Protein AF-A0A508T4A1-F1 (afdb_monomer_lite)

Radius of gyration: 16.82 Å; chains: 1; bounding box: 29×43×36 Å

Sequence (96 aa):
MKVVLEISLTREGRLVEQPSVSPESSATASDYAQAYQKSALRALTECQPYTLPAEYYEQWKHFMPIFVELPAPPKEKGKPGTGLFDTRTPSICRGC

InterPro domains:
  IPR014587 Uncharacterised conserved protein UCP034077 [PF27683] (1-52)

Foldseek 3Di:
DKWKWKFFADLQQATPDQIDTDPPGPQDPDPVSVVVNVVVSVLSNQQPRQDDDSVCCVVVRIDIDMDDDDDDDPPPPDDPPPDDPPPPDPDSRPDD

Secondary structure (DSSP, 8-state):
-EEEEEEEB-TTS-BSS--EE-TT----SSHHHHHHHHHHHHHHHHTPSP---GGGHHHHSEE--EEE-PPPPP------------TTS--TTTT-

Structure (mmCIF, N/CA/C/O backbone):
data_AF-A0A508T4A1-F1
#
_entry.id   AF-A0A508T4A1-F1
#
loop_
_atom_site.group_PDB
_atom_site.id
_atom_site.type_symbol
_atom_site.label_atom_id
_atom_site.label_alt_id
_atom_site.label_comp_id
_atom_site.label_asym_id
_atom_site.label_entity_id
_atom_site.label_seq_id
_atom_site.pdbx_PDB_ins_code
_atom_site.Cartn_x
_atom_site.Cartn_y
_atom_site.Cartn_z
_atom_site.occupancy
_atom_site.B_iso_or_equiv
_atom_site.auth_seq_id
_atom_site.auth_comp_id
_atom_site.auth_asym_id
_atom_site.auth_atom_id
_atom_site.pdbx_PDB_model_num
ATOM 1 N N . MET A 1 1 ? 14.545 -6.471 -7.159 1.00 84.69 1 MET A N 1
ATOM 2 C CA . MET A 1 1 ? 14.248 -5.042 -6.880 1.00 84.69 1 MET A CA 1
ATOM 3 C C . MET A 1 1 ? 13.472 -4.908 -5.569 1.00 84.69 1 MET A C 1
ATOM 5 O O . MET A 1 1 ? 12.748 -5.841 -5.238 1.00 84.69 1 MET A O 1
ATOM 9 N N . LYS A 1 2 ? 13.610 -3.794 -4.829 1.00 90.31 2 LYS A N 1
ATOM 10 C CA . LYS A 1 2 ? 12.857 -3.506 -3.590 1.00 90.31 2 LYS A CA 1
ATOM 11 C C . LYS A 1 2 ? 12.190 -2.130 -3.693 1.00 90.31 2 LYS A C 1
ATOM 13 O O . LYS A 1 2 ? 12.889 -1.145 -3.915 1.00 90.31 2 LYS A O 1
ATOM 18 N N . VAL A 1 3 ? 10.874 -2.071 -3.491 1.00 92.75 3 VAL A N 1
ATOM 19 C CA . VAL A 1 3 ? 10.095 -0.829 -3.370 1.00 92.75 3 VAL A CA 1
ATOM 20 C C . VAL A 1 3 ? 9.506 -0.757 -1.969 1.00 92.75 3 VAL A C 1
ATOM 22 O O . VAL A 1 3 ? 8.800 -1.671 -1.551 1.00 92.75 3 VAL A O 1
ATOM 25 N N . VAL A 1 4 ? 9.816 0.314 -1.242 1.00 94.62 4 VAL A N 1
ATOM 26 C CA . VAL A 1 4 ? 9.230 0.605 0.073 1.00 94.62 4 VAL A CA 1
ATOM 27 C C . VAL A 1 4 ? 8.230 1.730 -0.114 1.00 94.62 4 VAL A C 1
ATOM 29 O O . VAL A 1 4 ? 8.581 2.773 -0.666 1.00 94.62 4 VAL A O 1
ATOM 32 N N . LEU A 1 5 ? 6.992 1.503 0.307 1.00 94.69 5 LEU A N 1
ATOM 33 C CA . LEU A 1 5 ? 5.947 2.521 0.289 1.00 94.69 5 LEU A CA 1
AT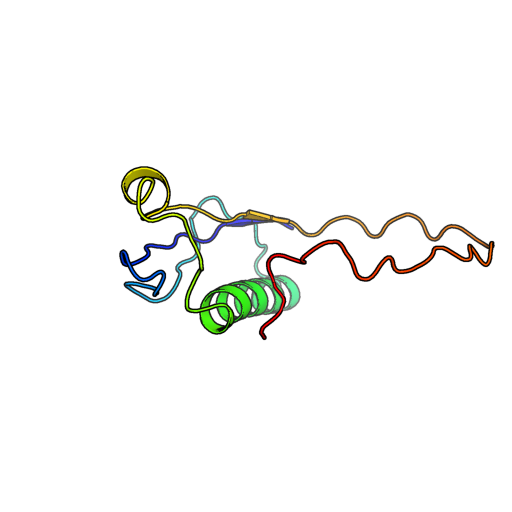OM 34 C C . LEU A 1 5 ? 5.627 2.914 1.723 1.00 94.69 5 LEU A C 1
ATOM 36 O O . LEU A 1 5 ? 5.717 2.075 2.610 1.00 94.69 5 LEU A O 1
ATOM 40 N N . GLU A 1 6 ? 5.267 4.166 1.943 1.00 95.75 6 GLU A N 1
ATOM 41 C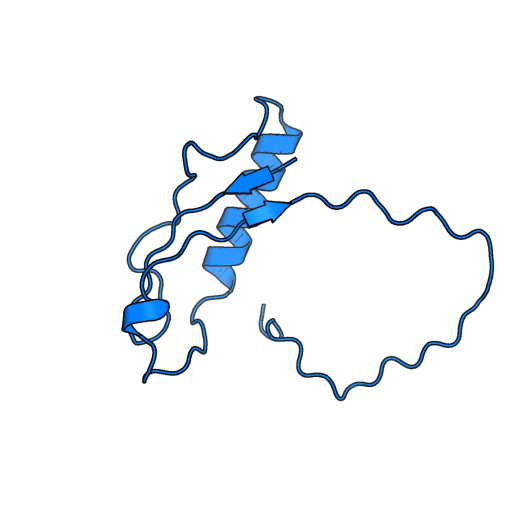 CA . GLU A 1 6 ? 4.804 4.670 3.231 1.00 95.75 6 GLU A CA 1
ATOM 42 C C . GLU A 1 6 ? 3.301 4.926 3.129 1.00 95.75 6 GLU A C 1
ATOM 44 O O . GLU A 1 6 ? 2.838 5.579 2.186 1.00 95.75 6 GLU A O 1
ATOM 49 N N . ILE A 1 7 ? 2.528 4.347 4.056 1.00 95.44 7 ILE A N 1
ATOM 50 C CA . ILE A 1 7 ? 1.074 4.507 4.084 1.00 95.44 7 ILE A CA 1
ATOM 51 C C . ILE A 1 7 ? 0.540 4.789 5.478 1.00 95.44 7 ILE A C 1
ATOM 53 O O . ILE A 1 7 ? 0.986 4.222 6.476 1.00 95.44 7 ILE A O 1
ATOM 57 N N . SER A 1 8 ? -0.490 5.629 5.495 1.00 96.25 8 SER A N 1
ATOM 58 C CA . SER A 1 8 ? -1.273 5.970 6.675 1.00 96.25 8 SER A CA 1
ATOM 59 C C . SER A 1 8 ? -2.735 5.601 6.432 1.00 96.25 8 SER A C 1
ATOM 61 O O . SER A 1 8 ? -3.300 5.928 5.383 1.00 96.25 8 SER A O 1
ATOM 63 N N . LEU A 1 9 ? -3.347 4.907 7.390 1.00 96.06 9 LEU A N 1
ATOM 64 C CA . LEU A 1 9 ? -4.719 4.419 7.324 1.00 96.06 9 LEU A CA 1
ATOM 65 C C . LEU A 1 9 ? -5.602 5.060 8.396 1.00 96.06 9 LEU A C 1
ATOM 67 O O . LEU A 1 9 ? -5.176 5.290 9.526 1.00 96.06 9 LEU A O 1
ATOM 71 N N . THR A 1 10 ? -6.862 5.296 8.048 1.00 95.94 10 THR A N 1
ATOM 72 C CA . THR A 1 10 ? -7.929 5.635 8.986 1.00 95.94 10 THR A CA 1
ATOM 73 C C . THR A 1 10 ? -8.344 4.401 9.791 1.00 95.94 10 THR A C 1
ATOM 75 O O . THR A 1 10 ? -8.022 3.265 9.430 1.00 95.94 10 THR A O 1
ATOM 78 N N . ARG A 1 11 ? -9.110 4.593 10.872 1.00 94.31 11 ARG A N 1
ATOM 79 C CA . ARG A 1 11 ? -9.601 3.481 11.709 1.00 94.31 11 ARG A CA 1
ATOM 80 C C . ARG A 1 11 ? -10.530 2.528 10.944 1.00 94.31 11 ARG A C 1
ATOM 82 O O . ARG A 1 11 ? -10.663 1.369 11.316 1.00 94.31 11 ARG A O 1
ATOM 89 N N . GLU A 1 12 ? -11.127 2.998 9.856 1.00 93.38 12 GLU A N 1
ATOM 90 C CA . GLU A 1 12 ? -11.987 2.237 8.946 1.00 93.38 12 GLU A CA 1
ATOM 91 C C . GLU A 1 12 ? -11.189 1.509 7.848 1.00 93.38 12 GLU A C 1
ATOM 93 O O . GLU A 1 12 ? -11.780 0.927 6.939 1.00 93.38 12 GLU A O 1
ATOM 98 N N . GLY A 1 13 ? -9.853 1.576 7.892 1.00 93.25 13 GLY A N 1
ATOM 99 C CA . GLY A 1 13 ? -8.977 0.930 6.920 1.00 93.25 13 GLY A CA 1
ATOM 100 C C . GLY A 1 13 ? -8.924 1.644 5.569 1.00 93.25 13 GLY A C 1
ATOM 101 O O . GLY A 1 13 ? -8.647 1.007 4.555 1.00 93.25 13 GLY A O 1
ATOM 102 N N . ARG A 1 14 ? -9.201 2.951 5.503 1.00 95.62 14 ARG A N 1
ATOM 103 C CA . ARG A 1 14 ? -9.028 3.751 4.275 1.00 95.62 14 ARG A CA 1
ATOM 104 C C . ARG A 1 14 ? -7.714 4.513 4.304 1.00 95.62 14 ARG A C 1
ATOM 106 O O . ARG A 1 14 ? -7.178 4.761 5.369 1.00 95.62 14 ARG A O 1
ATOM 113 N N . LEU A 1 15 ? -7.170 4.856 3.145 1.00 95.69 15 LEU A N 1
ATOM 114 C CA . LEU A 1 15 ? -5.938 5.623 3.039 1.00 95.69 15 LEU A CA 1
ATOM 115 C C . LEU A 1 15 ? -6.262 7.057 3.439 1.00 95.69 15 LEU A C 1
ATOM 117 O O . LEU A 1 15 ? -7.238 7.631 2.958 1.00 95.69 15 LEU A O 1
ATOM 121 N N . VAL A 1 16 ? -5.453 7.612 4.335 1.00 96.31 16 VAL A N 1
ATOM 122 C CA . VAL A 1 16 ? -5.542 9.032 4.699 1.00 96.31 16 VAL A CA 1
ATOM 123 C C . VAL A 1 16 ? -5.123 9.893 3.508 1.00 96.31 16 VAL A C 1
ATOM 125 O O . VAL A 1 16 ? -5.732 10.921 3.226 1.00 96.31 16 VAL A O 1
ATOM 128 N N . GLU A 1 17 ? -4.101 9.437 2.790 1.00 93.88 17 GLU A N 1
ATOM 129 C CA . GLU A 1 17 ? -3.503 10.111 1.647 1.00 93.88 17 GLU A CA 1
ATOM 130 C C . GLU A 1 17 ? -2.960 9.100 0.632 1.00 93.88 17 GLU A C 1
ATOM 132 O O . GLU A 1 17 ? -2.924 7.891 0.878 1.00 93.88 17 GLU A O 1
ATOM 137 N N . GLN A 1 18 ? -2.546 9.593 -0.534 1.00 92.38 18 GLN A N 1
ATOM 138 C CA . GLN A 1 18 ? -1.942 8.749 -1.558 1.00 92.38 18 GLN A CA 1
ATOM 139 C C . GLN A 1 18 ? -0.640 8.122 -1.017 1.00 92.38 18 GLN A C 1
ATOM 141 O O . GLN A 1 18 ? 0.191 8.854 -0.480 1.00 92.38 18 GLN A O 1
ATOM 146 N N . PRO A 1 19 ? -0.416 6.805 -1.193 1.00 94.06 19 PRO A N 1
ATOM 147 C CA . PRO A 1 19 ? 0.835 6.168 -0.801 1.00 94.06 19 PRO A CA 1
ATOM 148 C C . PRO A 1 19 ? 2.040 6.847 -1.452 1.00 94.06 19 PRO A C 1
ATOM 150 O O . PRO A 1 19 ? 2.028 7.121 -2.657 1.00 94.06 19 PRO A O 1
ATOM 153 N N . SER A 1 20 ? 3.089 7.081 -0.672 1.00 93.38 20 SER A N 1
ATOM 154 C CA . SER A 1 20 ? 4.334 7.684 -1.147 1.00 93.38 20 SER A CA 1
ATOM 155 C C . SER A 1 20 ? 5.453 6.644 -1.182 1.00 93.38 20 SER A C 1
ATOM 157 O O . SER A 1 20 ? 5.364 5.577 -0.573 1.00 93.38 20 SER A O 1
ATOM 159 N N . VAL A 1 21 ? 6.504 6.915 -1.955 1.00 92.94 21 VAL A N 1
ATOM 160 C CA . VAL A 1 21 ? 7.672 6.028 -2.027 1.00 92.94 21 VAL A CA 1
ATOM 161 C C . VAL A 1 21 ? 8.704 6.489 -1.017 1.00 92.94 21 VAL A C 1
ATOM 163 O O . VAL A 1 21 ? 9.154 7.631 -1.075 1.00 92.94 21 VAL A O 1
ATOM 166 N N . SER A 1 22 ? 9.091 5.587 -0.119 1.00 92.62 22 SER A N 1
ATOM 167 C CA . SER A 1 22 ? 10.102 5.860 0.897 1.00 92.62 22 SER A CA 1
ATOM 168 C C . SER A 1 22 ? 11.500 5.962 0.267 1.00 92.62 22 SER A C 1
ATOM 170 O O . SER A 1 22 ? 11.807 5.228 -0.684 1.00 92.62 22 SER A O 1
ATOM 172 N N . PRO A 1 23 ? 12.387 6.815 0.814 1.00 88.38 23 PRO A N 1
ATOM 173 C CA . PRO A 1 23 ? 13.786 6.900 0.391 1.00 88.38 23 PRO A CA 1
ATOM 174 C C . PRO A 1 23 ? 14.567 5.588 0.582 1.00 88.38 23 PRO A C 1
ATOM 176 O O . PRO A 1 23 ? 15.624 5.420 -0.016 1.00 88.38 23 PRO A O 1
ATOM 179 N N . GLU A 1 24 ? 14.055 4.634 1.369 1.00 87.94 24 GLU A N 1
ATOM 180 C CA . GLU A 1 24 ? 14.651 3.298 1.537 1.00 87.94 24 GLU A CA 1
ATOM 181 C C . GLU A 1 24 ? 14.398 2.343 0.353 1.00 87.94 24 GLU A C 1
ATOM 183 O O . GLU A 1 24 ? 14.860 1.192 0.348 1.00 87.94 24 GLU A O 1
ATOM 188 N N . SER A 1 25 ? 13.628 2.786 -0.642 1.00 87.38 25 SER A N 1
ATOM 189 C CA . SER A 1 25 ? 13.414 2.071 -1.898 1.00 87.38 25 SER A CA 1
ATOM 190 C C . SER A 1 25 ? 14.710 2.011 -2.714 1.00 87.38 25 SER A C 1
ATOM 192 O O . SER A 1 25 ? 15.380 3.020 -2.908 1.00 87.38 25 SER A O 1
ATOM 194 N N . SER A 1 26 ? 15.054 0.835 -3.246 1.00 84.81 26 SER A N 1
ATOM 195 C CA . SER A 1 26 ? 16.227 0.647 -4.119 1.00 84.81 26 SER A CA 1
ATOM 196 C C . SER A 1 26 ? 15.845 0.484 -5.593 1.00 84.81 26 SER A C 1
ATOM 198 O O . SER A 1 26 ? 16.565 -0.147 -6.372 1.00 84.81 26 SER A O 1
ATOM 200 N N . ALA A 1 27 ? 14.688 1.027 -5.985 1.00 73.06 27 ALA A N 1
ATOM 201 C CA . ALA A 1 27 ? 14.249 1.055 -7.374 1.00 73.06 27 ALA A CA 1
ATOM 202 C C . ALA A 1 27 ? 15.261 1.824 -8.241 1.00 73.06 27 ALA A C 1
ATOM 204 O O . ALA A 1 27 ? 15.579 2.983 -7.980 1.00 73.06 27 ALA A O 1
ATOM 205 N N . THR A 1 28 ? 15.786 1.172 -9.277 1.00 74.88 28 THR A N 1
ATOM 206 C CA . THR A 1 28 ? 16.658 1.815 -10.268 1.00 74.88 28 THR A CA 1
ATOM 207 C C . THR A 1 28 ? 15.829 2.706 -11.196 1.00 74.88 28 THR A C 1
ATOM 209 O O . THR A 1 28 ? 14.634 2.486 -11.356 1.00 74.88 28 THR A O 1
ATOM 212 N N . ALA A 1 29 ? 16.433 3.689 -11.868 1.00 77.38 29 ALA A N 1
ATOM 213 C CA . ALA A 1 29 ? 15.732 4.576 -12.810 1.00 77.38 29 ALA A CA 1
ATOM 214 C C . ALA A 1 29 ? 15.387 3.903 -14.163 1.00 77.38 29 ALA A C 1
ATOM 216 O O . ALA A 1 29 ? 15.515 4.517 -15.217 1.00 77.38 29 ALA A O 1
ATOM 217 N N . SER A 1 30 ? 15.000 2.625 -14.151 1.00 87.31 30 SER A N 1
ATOM 218 C CA . SER A 1 30 ? 14.581 1.887 -15.348 1.00 87.31 30 SER A CA 1
ATOM 219 C C . SER A 1 30 ? 13.067 1.975 -15.556 1.00 87.31 30 SER A C 1
ATOM 221 O O . SER A 1 30 ? 12.308 2.045 -14.587 1.00 87.31 30 SER A O 1
ATOM 223 N N . ASP A 1 31 ? 12.612 1.892 -16.808 1.00 90.12 31 ASP A N 1
ATOM 224 C CA . ASP A 1 31 ? 11.177 1.870 -17.139 1.00 90.12 31 ASP A CA 1
ATOM 225 C C . ASP A 1 31 ? 10.440 0.729 -16.424 1.00 90.12 31 ASP A C 1
ATOM 227 O O . ASP A 1 31 ? 9.325 0.896 -15.928 1.00 90.12 31 ASP A O 1
ATOM 231 N N . TYR A 1 32 ? 11.101 -0.426 -16.305 1.00 88.69 32 TYR A N 1
ATOM 232 C CA . TYR A 1 32 ? 10.586 -1.572 -15.562 1.00 88.69 32 TYR A CA 1
ATOM 233 C C . TYR A 1 32 ? 10.360 -1.246 -14.082 1.00 88.69 32 TYR A C 1
ATOM 235 O O . TYR A 1 32 ? 9.290 -1.521 -13.540 1.00 88.69 32 TYR A O 1
ATOM 243 N N . ALA A 1 33 ? 11.340 -0.618 -13.430 1.00 88.19 33 ALA A N 1
ATOM 244 C CA . ALA A 1 33 ? 11.230 -0.244 -12.026 1.00 88.19 33 ALA A CA 1
ATOM 245 C C . ALA A 1 33 ? 10.120 0.789 -11.787 1.00 88.19 33 ALA A C 1
ATOM 247 O O . ALA A 1 33 ? 9.371 0.670 -10.815 1.00 88.19 33 ALA A O 1
ATOM 248 N N . GLN A 1 34 ? 9.945 1.745 -12.705 1.00 90.88 34 GLN A N 1
ATOM 249 C CA . GLN A 1 34 ? 8.823 2.684 -12.653 1.00 90.88 34 GLN A CA 1
ATOM 250 C C . GLN A 1 34 ? 7.472 1.973 -12.797 1.00 90.88 34 GLN A C 1
ATOM 252 O O . GLN A 1 34 ? 6.531 2.284 -12.064 1.00 90.88 34 GLN A O 1
ATOM 257 N N . ALA A 1 35 ? 7.356 1.018 -13.724 1.00 92.38 35 ALA A N 1
ATOM 258 C CA . ALA A 1 35 ? 6.137 0.234 -13.903 1.00 92.38 35 ALA A CA 1
ATOM 259 C C . ALA A 1 35 ? 5.818 -0.607 -12.657 1.00 92.38 35 ALA A C 1
ATOM 261 O O . ALA A 1 35 ? 4.674 -0.628 -12.201 1.00 92.38 35 ALA A O 1
ATOM 262 N N . TYR A 1 36 ? 6.830 -1.233 -12.058 1.00 91.56 36 TYR A N 1
ATOM 263 C CA . TYR A 1 36 ? 6.682 -2.009 -10.830 1.00 91.56 36 TYR A CA 1
ATOM 264 C C . TYR A 1 36 ? 6.249 -1.141 -9.644 1.00 91.56 36 TYR A C 1
ATOM 266 O O . TYR A 1 36 ? 5.306 -1.487 -8.935 1.00 91.56 36 TYR A O 1
ATOM 274 N N . GLN A 1 37 ? 6.867 0.030 -9.472 1.00 92.50 37 GLN 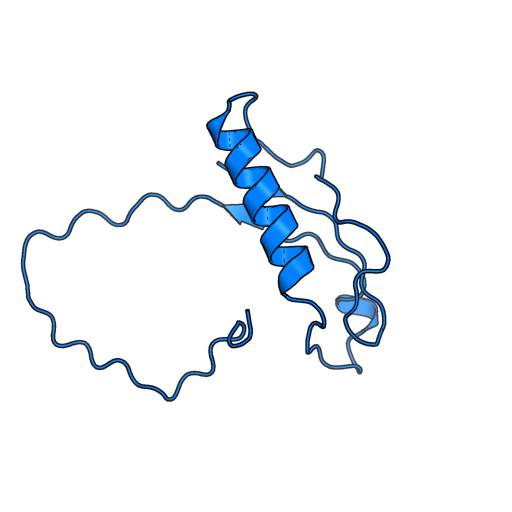A N 1
ATOM 275 C CA . GLN A 1 37 ? 6.462 1.008 -8.462 1.00 92.50 37 GLN A CA 1
ATOM 276 C C . GLN A 1 37 ? 5.004 1.449 -8.658 1.00 92.50 37 GLN A C 1
ATOM 278 O O . GLN A 1 37 ? 4.225 1.436 -7.707 1.00 92.50 37 GLN A O 1
ATOM 283 N N . LYS A 1 38 ? 4.606 1.794 -9.891 1.00 93.25 38 LYS A N 1
ATOM 284 C CA . LYS A 1 38 ? 3.213 2.149 -10.219 1.00 93.25 38 LYS A CA 1
ATOM 285 C C . LYS A 1 38 ? 2.249 1.003 -9.916 1.00 93.25 38 LYS A C 1
ATOM 287 O O . LYS A 1 38 ? 1.163 1.246 -9.397 1.00 93.25 38 LYS A O 1
ATOM 292 N N . SER A 1 39 ? 2.652 -0.236 -10.192 1.00 94.06 39 SER A N 1
ATOM 293 C CA . SER A 1 39 ? 1.862 -1.424 -9.862 1.00 94.06 39 SER A CA 1
ATOM 294 C C . SER A 1 39 ? 1.675 -1.587 -8.352 1.00 94.06 39 SER A C 1
ATOM 296 O O . SER A 1 39 ? 0.568 -1.888 -7.913 1.00 94.06 39 SER A O 1
ATOM 298 N N . ALA A 1 40 ? 2.719 -1.357 -7.552 1.00 93.44 40 ALA A N 1
ATOM 299 C CA . ALA A 1 40 ? 2.637 -1.431 -6.093 1.00 93.44 40 ALA A CA 1
ATOM 300 C C . ALA A 1 40 ? 1.709 -0.346 -5.513 1.00 93.44 40 ALA A C 1
ATOM 302 O O . ALA A 1 40 ? 0.843 -0.646 -4.691 1.00 93.44 40 ALA A O 1
ATOM 303 N N . LEU A 1 41 ? 1.821 0.896 -6.001 1.00 94.19 41 LEU A N 1
ATOM 304 C CA . LEU A 1 41 ? 0.928 2.000 -5.620 1.00 94.19 41 LEU A CA 1
ATOM 305 C C . LEU A 1 41 ? -0.540 1.698 -5.957 1.00 94.19 41 LEU A C 1
ATOM 307 O O . LEU A 1 41 ? -1.439 1.944 -5.147 1.00 94.19 41 LEU A O 1
ATOM 311 N N . ARG A 1 42 ? -0.779 1.135 -7.147 1.00 94.88 42 ARG A N 1
ATOM 312 C CA . ARG A 1 42 ? -2.109 0.721 -7.595 1.00 94.88 42 ARG A CA 1
ATOM 313 C C . ARG A 1 42 ? -2.690 -0.359 -6.688 1.00 94.88 42 ARG A C 1
ATOM 315 O O . ARG A 1 42 ? -3.810 -0.189 -6.221 1.00 94.88 42 ARG A O 1
ATOM 322 N N . ALA A 1 43 ? -1.917 -1.399 -6.375 1.00 94.38 43 ALA A N 1
ATOM 323 C CA . ALA A 1 43 ? -2.359 -2.471 -5.486 1.00 94.38 43 ALA A CA 1
ATOM 324 C C . ALA A 1 43 ? -2.804 -1.931 -4.116 1.00 94.38 43 ALA A C 1
ATOM 326 O O . ALA A 1 43 ? -3.871 -2.290 -3.632 1.00 94.38 43 ALA A O 1
ATOM 327 N N . LEU A 1 44 ? -2.044 -1.003 -3.520 1.00 94.00 44 LEU A N 1
ATOM 328 C CA . LEU A 1 44 ? -2.431 -0.396 -2.240 1.00 94.00 44 LEU A CA 1
ATOM 329 C C . LEU A 1 44 ? -3.709 0.453 -2.326 1.00 94.00 44 LEU A C 1
ATOM 331 O O . LEU A 1 44 ? -4.464 0.536 -1.356 1.00 94.00 44 LEU A O 1
ATOM 335 N N . THR A 1 45 ? -3.944 1.098 -3.466 1.00 93.38 45 THR A N 1
ATOM 336 C CA . THR A 1 45 ? -5.134 1.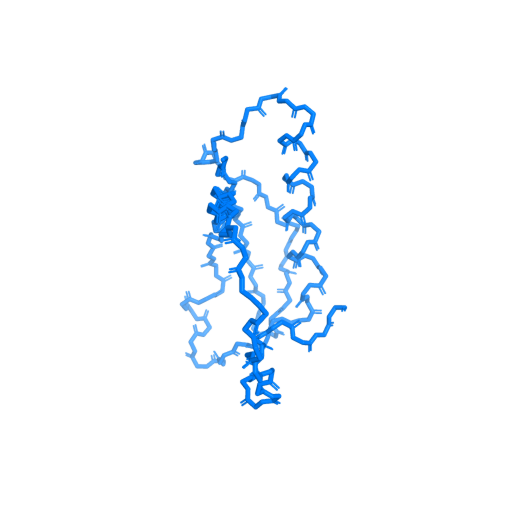932 -3.684 1.00 93.38 45 THR A CA 1
ATOM 337 C C . THR A 1 45 ? -6.374 1.074 -3.951 1.00 93.38 45 THR A C 1
ATOM 339 O O . THR A 1 45 ? -7.458 1.401 -3.482 1.00 93.38 45 THR A O 1
ATOM 342 N N . GLU A 1 46 ? -6.231 -0.040 -4.669 1.00 94.69 46 GLU A N 1
ATOM 343 C CA . GLU A 1 46 ? -7.345 -0.939 -5.001 1.00 94.69 46 GLU A CA 1
ATOM 344 C C . GLU A 1 46 ? -7.776 -1.812 -3.814 1.00 94.69 46 GLU A C 1
ATOM 346 O O . GLU A 1 46 ? -8.958 -2.103 -3.677 1.00 94.69 46 GLU A O 1
ATOM 351 N N . CYS A 1 47 ? -6.863 -2.152 -2.898 1.00 92.38 47 CYS A N 1
ATOM 352 C CA . CYS A 1 47 ? -7.167 -2.968 -1.713 1.00 92.38 47 CYS A CA 1
ATOM 353 C C . CYS A 1 47 ? -8.012 -2.257 -0.632 1.00 92.38 47 CYS A C 1
ATOM 355 O O . CYS A 1 47 ? -8.262 -2.824 0.431 1.00 92.38 47 CYS A O 1
ATOM 357 N N . GLN A 1 48 ? -8.418 -1.006 -0.848 1.00 91.75 48 GLN A N 1
ATOM 358 C CA . GLN A 1 48 ? -9.239 -0.256 0.100 1.00 91.75 48 GLN A CA 1
ATOM 359 C C . GLN A 1 48 ? -10.685 -0.795 0.140 1.00 91.75 48 GLN A C 1
ATOM 361 O O . GLN A 1 48 ? -11.297 -0.930 -0.918 1.00 91.75 48 GLN A O 1
ATOM 366 N N . PRO A 1 49 ? -11.319 -0.951 1.319 1.00 94.31 49 PRO A N 1
ATOM 367 C CA . PRO A 1 49 ? -10.786 -0.729 2.662 1.00 94.31 49 PRO A CA 1
ATOM 368 C C . PRO A 1 49 ? -10.072 -1.964 3.241 1.00 94.31 49 PRO A C 1
ATOM 370 O O . PRO A 1 49 ? -10.514 -3.101 3.084 1.00 94.31 49 PRO A O 1
ATOM 373 N N . TYR A 1 50 ? -9.004 -1.726 3.998 1.00 92.12 50 TYR A N 1
ATOM 374 C CA . TYR A 1 50 ? -8.258 -2.763 4.702 1.00 92.12 50 TYR A CA 1
ATOM 375 C C . TYR A 1 50 ? -9.046 -3.287 5.908 1.00 92.12 50 TYR A C 1
ATOM 377 O O . TYR A 1 50 ? -9.390 -2.536 6.818 1.00 92.12 50 TYR A O 1
ATOM 385 N N . THR A 1 51 ? -9.296 -4.596 5.948 1.00 93.50 51 THR A N 1
ATOM 386 C CA . THR A 1 51 ? -9.953 -5.240 7.095 1.00 93.50 51 THR A CA 1
ATOM 387 C C . THR A 1 51 ? -8.910 -5.568 8.164 1.00 93.50 51 THR A C 1
ATOM 389 O O . THR A 1 51 ? -8.278 -6.622 8.118 1.00 93.50 51 THR A O 1
ATOM 392 N N . LEU A 1 52 ? -8.701 -4.644 9.107 1.00 90.88 52 LEU A N 1
ATOM 393 C CA . LEU A 1 52 ? -7.722 -4.763 10.194 1.00 90.88 52 LEU A CA 1
ATOM 394 C C . LEU A 1 52 ? -8.418 -4.691 11.568 1.00 90.88 52 LEU A C 1
ATOM 396 O O . LEU A 1 52 ? -9.403 -3.962 11.705 1.00 90.88 52 LEU A O 1
ATOM 400 N N . PRO A 1 53 ? -7.938 -5.415 12.601 1.00 94.00 53 PRO A N 1
ATOM 401 C CA . PRO A 1 53 ? -8.561 -5.387 13.924 1.00 94.00 53 PRO A CA 1
ATOM 402 C C . PRO A 1 53 ? -8.476 -3.999 14.566 1.00 94.00 53 PRO A C 1
ATOM 404 O O . PRO A 1 53 ? -7.387 -3.435 14.723 1.00 94.00 53 PRO A O 1
ATOM 407 N N . ALA A 1 54 ? -9.624 -3.447 14.959 1.00 90.88 54 ALA A N 1
ATOM 408 C CA . ALA A 1 54 ? -9.721 -2.080 15.464 1.00 90.88 54 ALA A CA 1
ATOM 409 C C . ALA A 1 54 ? -8.986 -1.873 16.800 1.00 90.88 54 ALA A C 1
ATOM 411 O O . ALA A 1 54 ? -8.544 -0.753 17.080 1.00 90.88 54 ALA A O 1
ATOM 412 N N . GLU A 1 55 ? -8.819 -2.928 17.609 1.00 94.56 55 GLU A N 1
ATOM 413 C CA . GLU A 1 55 ? -8.065 -2.864 18.868 1.00 94.56 55 GLU A CA 1
ATOM 414 C C . GLU A 1 55 ? -6.578 -2.532 18.673 1.00 94.56 55 GLU A C 1
ATOM 416 O O . GLU A 1 55 ? -5.958 -1.947 19.560 1.00 94.56 55 GLU A O 1
ATOM 421 N N . TYR A 1 56 ? -6.017 -2.833 17.499 1.00 95.06 56 TYR A N 1
ATOM 422 C CA . TYR A 1 56 ? -4.602 -2.617 17.192 1.00 95.06 56 TYR A CA 1
ATOM 423 C C . TYR A 1 56 ? -4.355 -1.388 16.320 1.00 95.06 56 TYR A C 1
ATOM 425 O O . TYR A 1 56 ? -3.264 -1.246 15.778 1.00 95.06 56 TYR A O 1
ATOM 433 N N . TYR A 1 57 ? -5.337 -0.487 16.198 1.00 94.38 57 TYR A N 1
ATOM 434 C CA . TYR A 1 57 ? -5.246 0.692 15.332 1.00 94.38 57 TYR A CA 1
ATOM 435 C C . TYR A 1 57 ? -3.936 1.467 15.493 1.00 94.38 57 TYR A C 1
ATOM 437 O O . TYR A 1 57 ? -3.272 1.762 14.508 1.00 94.38 57 TYR A O 1
ATOM 445 N N . GLU A 1 58 ? -3.496 1.720 16.725 1.00 94.94 58 GLU A N 1
ATOM 446 C CA . GLU A 1 58 ? -2.250 2.455 16.979 1.00 94.94 58 GLU A CA 1
ATOM 447 C C . GLU A 1 58 ? -0.994 1.768 16.418 1.00 94.94 58 GLU A C 1
ATOM 449 O O . GLU A 1 58 ? 0.005 2.440 16.177 1.00 94.94 58 GLU A O 1
ATOM 454 N N . GLN A 1 59 ? -1.050 0.454 16.181 1.00 93.62 59 GLN A N 1
ATOM 455 C CA . GLN A 1 59 ? 0.052 -0.347 15.646 1.00 93.62 59 GLN A CA 1
ATOM 456 C C . GLN A 1 59 ? 0.074 -0.372 14.114 1.00 93.62 59 GLN A C 1
ATOM 458 O O . GLN A 1 59 ? 1.149 -0.480 13.533 1.00 93.62 59 GLN A O 1
ATOM 463 N N . TRP A 1 60 ? -1.089 -0.291 13.455 1.00 92.94 60 TRP A N 1
ATOM 464 C CA . TRP A 1 60 ? -1.197 -0.426 11.995 1.00 92.94 60 TRP A CA 1
ATOM 465 C C . TRP A 1 60 ? -1.658 0.839 11.269 1.00 92.94 60 TRP A C 1
ATOM 467 O O . TRP A 1 60 ? -1.625 0.868 10.042 1.00 92.94 60 TRP A O 1
ATOM 477 N N . LYS A 1 61 ? -2.053 1.901 11.984 1.00 94.81 61 LYS A N 1
ATOM 478 C CA . LYS A 1 61 ? -2.457 3.191 11.390 1.00 94.81 61 LYS A CA 1
ATOM 479 C C . LYS A 1 61 ? -1.394 3.797 10.477 1.00 94.81 61 LYS A C 1
ATOM 481 O O . LYS A 1 61 ? -1.719 4.626 9.639 1.00 94.81 61 LYS A O 1
ATOM 486 N N . HIS A 1 62 ? -0.135 3.420 10.663 1.00 95.31 62 HIS A N 1
ATOM 487 C CA . HIS A 1 62 ? 0.985 3.874 9.862 1.00 95.31 62 HIS A CA 1
ATOM 488 C C . HIS A 1 62 ? 1.997 2.739 9.734 1.00 95.31 62 HIS A C 1
ATOM 490 O O . HIS A 1 62 ? 2.460 2.211 10.746 1.00 95.31 62 HIS A O 1
ATOM 496 N N . PHE A 1 63 ? 2.320 2.343 8.506 1.00 93.19 63 PHE A N 1
ATOM 497 C CA . PHE A 1 63 ? 3.310 1.300 8.253 1.00 93.19 63 PHE A CA 1
ATOM 498 C C . PHE A 1 63 ? 3.911 1.410 6.852 1.00 93.19 63 PHE A C 1
ATOM 500 O O . PHE A 1 63 ? 3.388 2.099 5.976 1.00 93.19 63 PHE A O 1
ATOM 507 N N . MET A 1 64 ? 5.018 0.694 6.646 1.00 94.81 64 MET A N 1
ATOM 508 C CA . MET A 1 64 ? 5.780 0.730 5.402 1.00 94.81 64 MET A CA 1
ATOM 509 C C . MET A 1 64 ? 5.819 -0.646 4.720 1.00 94.81 64 MET A C 1
ATOM 511 O O . MET A 1 64 ? 6.698 -1.457 5.031 1.00 94.81 64 MET A O 1
ATOM 515 N N . PRO A 1 65 ? 4.874 -0.974 3.817 1.00 93.50 65 PRO A N 1
ATOM 516 C CA . PRO A 1 65 ? 4.926 -2.229 3.077 1.00 93.50 65 PRO A CA 1
ATOM 517 C C . PRO A 1 65 ? 6.139 -2.284 2.137 1.00 93.50 65 PRO A C 1
ATOM 519 O O . PRO A 1 6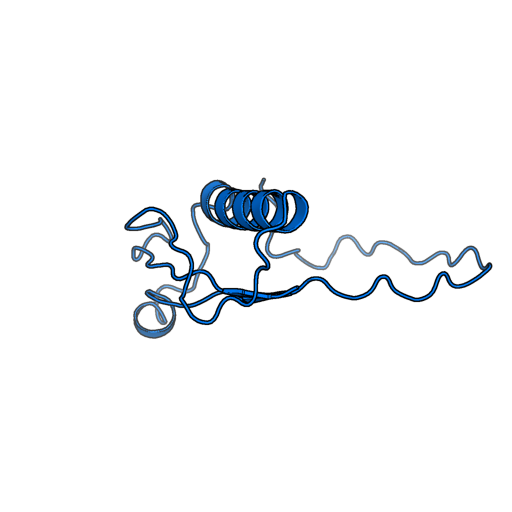5 ? 6.468 -1.325 1.434 1.00 93.50 65 PRO A O 1
ATOM 522 N N . ILE A 1 66 ? 6.782 -3.454 2.100 1.00 93.38 66 ILE A N 1
ATOM 523 C CA . ILE A 1 66 ? 7.967 -3.714 1.282 1.00 93.38 66 ILE A CA 1
ATOM 524 C C . ILE A 1 66 ? 7.599 -4.683 0.159 1.00 93.38 66 ILE A C 1
ATOM 526 O O . ILE A 1 66 ? 7.312 -5.856 0.394 1.00 93.38 66 ILE A O 1
ATOM 530 N N . PHE A 1 67 ? 7.673 -4.202 -1.077 1.00 91.75 67 PHE A N 1
ATOM 531 C CA . PHE A 1 67 ? 7.489 -4.999 -2.281 1.00 91.75 67 PHE A CA 1
ATOM 532 C C . PHE A 1 67 ? 8.853 -5.440 -2.798 1.00 91.75 67 PHE A C 1
ATOM 534 O O . PHE A 1 67 ? 9.620 -4.636 -3.333 1.00 91.75 67 PHE A O 1
ATOM 541 N N . VAL A 1 68 ? 9.151 -6.729 -2.665 1.00 90.19 68 VAL A N 1
ATOM 542 C CA . VAL A 1 68 ? 10.355 -7.340 -3.231 1.00 90.19 68 VAL A CA 1
ATOM 543 C C . VAL A 1 68 ? 9.996 -8.198 -4.428 1.00 90.19 68 VAL A C 1
ATOM 545 O O . VAL A 1 68 ? 9.074 -9.008 -4.387 1.00 90.19 68 VAL A O 1
ATOM 548 N N . GLU A 1 69 ? 10.755 -8.030 -5.497 1.00 81.31 69 GLU A N 1
ATOM 549 C CA . GLU A 1 69 ? 10.722 -8.971 -6.603 1.00 81.31 69 GLU A CA 1
ATOM 550 C C . GLU A 1 69 ? 11.445 -10.242 -6.157 1.00 81.31 69 GLU A C 1
ATOM 552 O O . GLU A 1 69 ? 12.664 -10.237 -5.953 1.00 81.31 69 GLU A O 1
ATOM 557 N N . LEU A 1 70 ? 10.681 -11.314 -5.954 1.00 76.00 70 LEU A N 1
ATOM 558 C CA . LEU A 1 70 ? 11.252 -12.626 -5.696 1.00 76.00 70 LEU A CA 1
ATOM 559 C C . LEU A 1 70 ? 11.905 -13.135 -6.986 1.00 76.00 70 LEU A C 1
ATOM 561 O O . LEU A 1 70 ? 11.300 -13.012 -8.057 1.00 76.00 70 LEU A O 1
ATOM 565 N N . PRO A 1 71 ? 13.109 -13.732 -6.918 1.00 65.88 71 PRO A N 1
ATOM 566 C CA . PRO A 1 71 ? 13.622 -14.466 -8.060 1.00 65.88 71 PRO A CA 1
ATOM 567 C C . PRO A 1 71 ? 12.594 -15.540 -8.416 1.00 65.88 71 PRO A C 1
ATOM 569 O O . PRO A 1 71 ? 12.058 -16.207 -7.526 1.00 65.88 71 PRO A O 1
ATOM 572 N N . ALA A 1 72 ? 12.294 -15.683 -9.709 1.00 60.06 72 ALA A N 1
ATOM 573 C CA . ALA A 1 72 ? 11.418 -16.752 -10.161 1.00 60.06 72 ALA A CA 1
ATOM 574 C C . ALA A 1 72 ? 11.919 -18.074 -9.553 1.00 60.06 72 ALA A C 1
ATOM 576 O O . ALA A 1 72 ? 13.131 -18.326 -9.604 1.00 60.06 72 ALA A O 1
ATOM 577 N N . PRO A 1 73 ? 11.034 -18.906 -8.968 1.00 61.94 73 PRO A N 1
ATOM 578 C CA . PRO A 1 73 ? 11.455 -20.223 -8.525 1.00 61.94 73 PRO A CA 1
ATOM 579 C C . PRO A 1 73 ? 12.124 -20.922 -9.716 1.00 61.94 73 PRO A C 1
ATOM 581 O O . PRO A 1 73 ? 11.671 -20.738 -10.858 1.00 61.94 73 PRO A O 1
ATOM 584 N N . PRO A 1 74 ? 13.220 -21.672 -9.494 1.00 60.25 74 PRO A N 1
ATOM 585 C CA . PRO A 1 74 ? 13.860 -22.405 -10.572 1.00 60.25 74 PRO A CA 1
ATOM 586 C C . PRO A 1 74 ? 12.780 -23.206 -11.296 1.00 60.25 74 PRO A C 1
ATOM 588 O O . PRO A 1 74 ? 11.936 -23.829 -10.654 1.00 60.25 74 PRO A O 1
ATOM 591 N N . LYS A 1 75 ? 12.758 -23.124 -12.632 1.00 55.34 75 LYS A N 1
ATOM 592 C CA . LYS A 1 75 ? 11.838 -23.896 -13.473 1.00 55.34 75 LYS A CA 1
ATOM 593 C C . LYS A 1 75 ? 12.067 -25.372 -13.151 1.00 55.34 75 LYS A C 1
ATOM 595 O O . LYS A 1 75 ? 12.985 -25.980 -13.698 1.00 55.34 75 LYS A O 1
ATOM 600 N N . GLU A 1 76 ? 11.279 -25.936 -12.244 1.00 46.88 76 GLU A N 1
ATOM 601 C CA . GLU A 1 76 ? 11.340 -27.355 -11.939 1.00 46.88 76 GLU A CA 1
ATOM 602 C C . GLU A 1 76 ? 10.884 -28.081 -13.208 1.00 46.88 76 GLU A C 1
ATOM 604 O O . GLU A 1 76 ? 9.718 -28.027 -13.611 1.00 46.88 76 GLU A O 1
ATOM 609 N N . LYS A 1 77 ? 11.844 -28.658 -13.938 1.00 51.97 77 LYS A N 1
ATOM 610 C CA . LYS A 1 77 ? 11.560 -29.464 -15.121 1.00 51.97 77 LYS A CA 1
ATOM 611 C C . LYS A 1 77 ? 10.808 -30.714 -14.667 1.00 51.97 77 LYS A C 1
ATOM 613 O O . LYS A 1 77 ? 11.421 -31.687 -14.255 1.00 51.97 77 LYS A O 1
ATOM 618 N N . GLY A 1 78 ? 9.489 -30.683 -14.832 1.00 53.41 78 GLY A N 1
ATOM 619 C CA . GLY A 1 78 ? 8.659 -31.863 -15.041 1.00 53.41 78 GLY A CA 1
ATOM 620 C C . GLY A 1 78 ? 8.242 -32.631 -13.790 1.00 53.41 78 GLY A C 1
ATOM 621 O O . GLY A 1 78 ? 8.869 -33.619 -13.426 1.00 53.41 78 GLY A O 1
ATOM 622 N N . LYS A 1 79 ? 7.059 -32.300 -13.264 1.00 41.31 79 LYS A N 1
ATOM 623 C CA . LYS A 1 79 ? 6.099 -33.299 -12.771 1.00 41.31 79 LYS A CA 1
ATOM 624 C C . LYS A 1 79 ? 4.699 -32.678 -12.741 1.00 41.31 79 LYS A C 1
ATOM 626 O O . LYS A 1 79 ? 4.569 -31.574 -12.216 1.00 41.31 79 LYS A O 1
ATOM 631 N N . PRO A 1 80 ? 3.644 -33.324 -13.273 1.00 47.00 80 PRO A N 1
ATOM 632 C CA . PRO A 1 80 ? 2.284 -32.883 -13.007 1.00 47.00 80 PRO A CA 1
ATOM 633 C C . PRO A 1 80 ? 1.982 -33.240 -11.550 1.00 47.00 80 PRO A C 1
ATOM 635 O O . PRO A 1 80 ? 1.552 -34.345 -11.226 1.00 47.00 80 PRO A O 1
ATOM 638 N N . GLY A 1 81 ? 2.316 -32.323 -10.649 1.00 43.34 81 GLY A N 1
ATOM 639 C CA . GLY A 1 81 ? 1.881 -32.385 -9.269 1.00 43.34 81 GLY A CA 1
ATOM 640 C C . GLY A 1 81 ? 0.412 -32.007 -9.231 1.00 43.34 81 GLY A C 1
ATOM 641 O O . GLY A 1 81 ? 0.075 -30.829 -9.306 1.00 43.34 81 GLY A O 1
ATOM 642 N N . THR A 1 82 ? -0.455 -33.010 -9.122 1.00 46.81 82 THR A N 1
ATOM 643 C CA . THR A 1 82 ? -1.816 -32.872 -8.600 1.00 46.81 82 THR A CA 1
ATOM 644 C C . THR A 1 82 ? -1.720 -32.288 -7.187 1.00 46.81 82 THR A C 1
ATOM 646 O O . THR A 1 82 ? -1.691 -33.009 -6.196 1.00 46.81 82 THR A O 1
ATOM 649 N N . GLY A 1 83 ? -1.574 -30.969 -7.104 1.00 43.78 83 GLY A N 1
ATOM 650 C CA . GLY A 1 83 ? -1.586 -30.181 -5.883 1.00 43.78 83 GLY A CA 1
ATOM 651 C C . GLY A 1 83 ? -2.934 -29.502 -5.790 1.00 43.78 83 GLY A C 1
ATOM 652 O O . GLY A 1 83 ? -3.125 -28.411 -6.317 1.00 43.78 83 GLY A O 1
ATOM 653 N N . LEU A 1 84 ? -3.870 -30.227 -5.188 1.00 47.38 84 LEU A N 1
ATOM 654 C CA . LEU A 1 84 ? -5.164 -29.778 -4.701 1.00 47.38 84 LEU A CA 1
ATOM 655 C C . LEU A 1 84 ? -5.107 -28.303 -4.269 1.00 47.38 84 LEU A C 1
ATOM 657 O O . LEU A 1 84 ? -4.530 -27.976 -3.234 1.00 47.38 84 LEU A O 1
ATOM 661 N N . PHE A 1 85 ? -5.713 -27.421 -5.067 1.00 44.94 85 PHE A N 1
ATOM 662 C CA . PHE A 1 85 ? -6.143 -26.112 -4.590 1.00 44.94 85 PHE A CA 1
ATOM 663 C C . PHE A 1 85 ? -7.177 -26.376 -3.495 1.00 44.94 85 PHE A C 1
ATOM 665 O O . PHE A 1 85 ? -8.366 -26.532 -3.773 1.00 44.94 85 PHE A O 1
ATOM 672 N N . ASP A 1 86 ? -6.718 -26.498 -2.251 1.00 48.44 86 ASP A N 1
ATOM 673 C CA . ASP A 1 86 ? -7.610 -26.484 -1.108 1.00 48.44 86 ASP A CA 1
ATOM 674 C C . ASP A 1 86 ? -8.200 -25.076 -1.019 1.00 48.44 86 ASP A C 1
ATOM 676 O O . ASP A 1 86 ? -7.560 -24.103 -0.621 1.00 48.44 86 ASP A O 1
ATOM 680 N N . THR A 1 87 ? -9.448 -24.965 -1.454 1.00 51.94 87 THR A N 1
ATOM 681 C CA . THR A 1 87 ? -10.278 -23.759 -1.443 1.00 51.94 87 THR A CA 1
ATOM 682 C C . THR A 1 87 ? -10.601 -23.235 -0.032 1.00 51.94 87 THR A C 1
ATOM 684 O O . THR A 1 87 ? -11.547 -22.464 0.122 1.00 51.94 87 THR A O 1
ATOM 687 N N . ARG A 1 88 ? -9.861 -23.641 1.011 1.00 54.62 88 ARG A N 1
ATOM 688 C CA . ARG A 1 88 ? -10.147 -23.334 2.424 1.00 54.62 88 ARG A CA 1
ATOM 689 C C . ARG A 1 88 ? -9.084 -22.521 3.159 1.00 54.62 88 ARG A C 1
ATOM 691 O O . ARG A 1 88 ? -9.214 -22.340 4.365 1.00 54.62 88 ARG A O 1
ATOM 698 N N . THR A 1 89 ? -8.104 -21.951 2.466 1.00 49.81 89 THR A N 1
ATOM 699 C CA . THR A 1 89 ? -7.269 -20.898 3.065 1.00 49.81 89 THR A CA 1
ATOM 700 C C . THR A 1 89 ? -7.799 -19.544 2.604 1.00 49.81 89 THR A C 1
ATOM 702 O O . THR A 1 89 ? -7.761 -19.271 1.400 1.00 49.81 89 THR A O 1
ATOM 705 N N . PRO A 1 90 ? -8.327 -18.687 3.500 1.00 47.84 90 PRO A N 1
ATOM 706 C CA . PR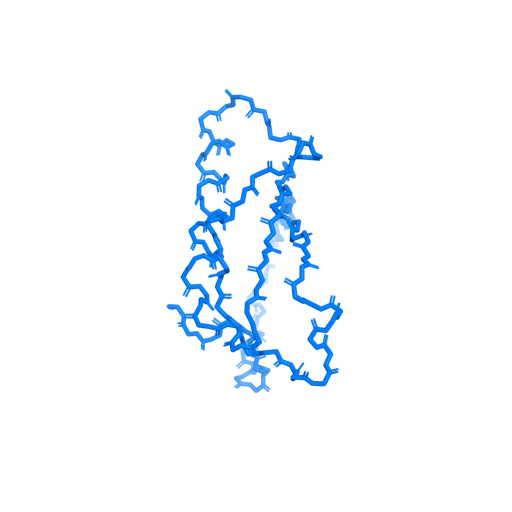O A 1 90 ? -8.771 -17.364 3.106 1.00 47.84 90 PRO A CA 1
ATOM 707 C C . PRO A 1 90 ? -7.528 -16.573 2.706 1.00 47.84 90 PRO A C 1
ATOM 709 O O . PRO A 1 90 ? -6.726 -16.154 3.538 1.00 47.84 90 PRO A O 1
ATOM 712 N N . SER A 1 91 ? -7.337 -16.405 1.401 1.00 56.16 91 SER A N 1
ATOM 713 C CA . SER A 1 91 ? -6.405 -15.417 0.892 1.00 56.16 91 SER A CA 1
ATOM 714 C C . SER A 1 91 ? -6.865 -14.064 1.424 1.00 56.16 91 SER A C 1
ATOM 716 O O . SER A 1 91 ? -7.969 -13.624 1.100 1.00 56.16 91 SER A O 1
ATOM 718 N N . ILE A 1 92 ? -6.009 -13.409 2.202 1.00 59.31 92 ILE A N 1
ATOM 719 C CA . ILE A 1 92 ? -6.192 -12.048 2.732 1.00 59.31 92 ILE A CA 1
ATOM 720 C C . ILE A 1 92 ? -6.549 -11.020 1.634 1.00 59.31 92 ILE A C 1
ATOM 722 O O . ILE A 1 92 ? -7.046 -9.946 1.939 1.00 59.31 92 ILE A O 1
ATOM 726 N N . CYS A 1 93 ? -6.373 -11.366 0.354 1.00 55.88 93 CYS A N 1
ATOM 727 C CA . CYS A 1 93 ? -6.599 -10.487 -0.792 1.00 55.88 93 CYS A CA 1
ATOM 728 C C . CYS A 1 93 ? -7.799 -10.874 -1.683 1.00 55.88 93 CYS A C 1
ATOM 730 O O . CYS A 1 93 ? -7.790 -10.566 -2.873 1.00 55.88 93 CYS A O 1
ATOM 732 N N . ARG A 1 94 ? -8.823 -11.584 -1.185 1.00 51.09 94 ARG A N 1
ATOM 733 C CA . ARG A 1 94 ? -10.004 -11.892 -2.018 1.00 51.09 94 ARG A CA 1
ATOM 734 C C . ARG A 1 94 ? -10.966 -10.696 -2.082 1.00 51.09 94 ARG A C 1
ATOM 736 O O . ARG A 1 94 ? -11.888 -10.613 -1.278 1.00 51.09 94 ARG A O 1
ATOM 743 N N . GLY A 1 95 ? -10.747 -9.799 -3.049 1.00 55.16 95 GLY A N 1
ATOM 744 C CA . GLY A 1 95 ? -11.672 -8.696 -3.339 1.00 55.16 95 GLY A CA 1
ATOM 745 C C . GLY A 1 95 ? -11.189 -7.570 -4.263 1.00 55.16 95 GLY A C 1
ATOM 746 O O . GLY A 1 95 ? -11.751 -6.485 -4.155 1.00 55.16 95 GLY A O 1
ATOM 747 N N . CYS A 1 96 ? -10.202 -7.800 -5.139 1.00 40.16 96 CYS A N 1
ATOM 748 C CA . CYS A 1 96 ? -9.854 -6.869 -6.224 1.00 40.16 96 CYS A CA 1
ATOM 749 C C . CYS A 1 96 ? -10.353 -7.400 -7.570 1.00 40.16 96 CYS A C 1
ATOM 751 O O . CYS A 1 96 ? -10.227 -8.631 -7.785 1.00 40.16 96 CYS A O 1
#

pLDDT: mean 80.79, std 18.62, range [40.16, 96.31]

Organism: NCBI:txid2511166